Protein AF-R7LP78-F1 (afdb_monomer)

Secondary structure (DSSP, 8-state):
-HHHHHHHHHHHHHHHHHHHHHHHHHHHHHHTT--EEEEEEEEEEEEEEEE-SSPEEEEEEEEEEEEEEE--

Solvent-accessible surface area (backbone atoms only — not comparable to full-atom values): 4026 Å² total; per-residue (Å²): 111,69,68,62,55,51,51,53,50,49,55,50,53,53,46,52,52,50,53,51,52,54,51,46,53,56,50,51,32,54,75,72,69,48,56,43,44,34,44,31,46,26,36,82,63,69,78,44,78,46,79,54,97,69,36,31,40,34,39,22,75,40,77,84,45,73,46,78,40,66,58,130

Foldseek 3D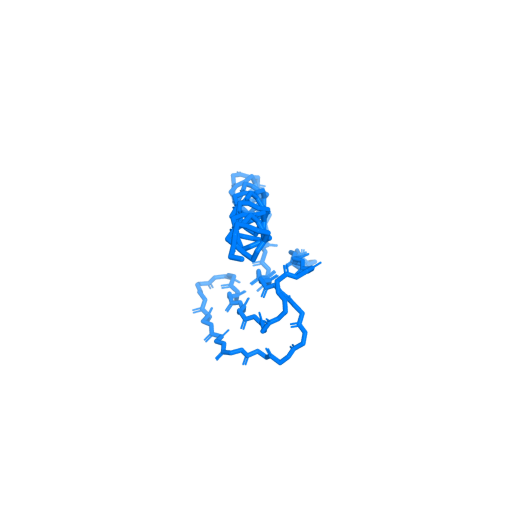i:
DVVVVVVVVVCVVVLVVVVVVLVVVVVVCVVVVWFWAEWEQADDAWPDWDDDPGYIYTYHDHRPDTDTDTDD

Sequence (72 aa):
MTIIISALKIIFLLGFLILIHEAGHLTVAKICKVKVNEFAIGFGPTIWKKQGKETKYALRLIPLRWILQYGR

Nearest PDB structures (foldseek):
  7w6x-assembly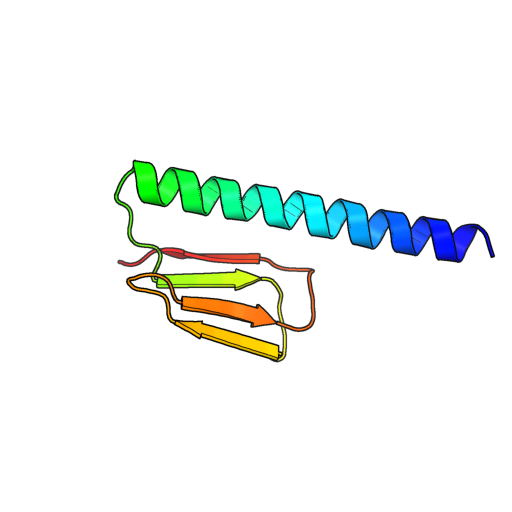1_A  TM=8.897E-01  e=1.912E-05  Escherichia coli K-12
  7w6y-assembly1_A  TM=8.344E-01  e=6.251E-05  Kangiella koreensis DSM 16069
  7w6z-assembly1_A  TM=8.240E-01  e=1.778E-04  Kangiella koreensis DSM 16069
  6m62-assembly1_n  TM=3.755E-01  e=7.578E+00  Saccharomyces cerevisiae S288C

Mean predicted aligned error: 7.65 Å

Structure (mmCIF, N/CA/C/O backbone):
data_AF-R7LP78-F1
#
_entry.id   AF-R7LP78-F1
#
loop_
_atom_site.group_PDB
_atom_site.id
_atom_site.type_symbol
_atom_site.label_atom_id
_atom_site.label_alt_id
_atom_site.label_comp_id
_atom_site.label_asym_id
_atom_site.label_entity_id
_atom_site.label_seq_id
_atom_site.pdbx_PDB_ins_code
_atom_site.Cartn_x
_atom_site.Cartn_y
_atom_site.Cartn_z
_atom_site.occupancy
_atom_site.B_iso_or_equiv
_atom_site.auth_seq_id
_atom_site.auth_comp_id
_atom_site.auth_asym_id
_atom_site.auth_atom_id
_atom_site.pdbx_PDB_model_num
ATOM 1 N N . MET A 1 1 ? 14.053 5.508 -26.234 1.00 65.06 1 MET A N 1
ATOM 2 C CA . MET A 1 1 ? 13.657 6.484 -25.187 1.00 65.06 1 MET A CA 1
ATOM 3 C C . MET A 1 1 ? 12.145 6.488 -24.963 1.00 65.06 1 MET A C 1
ATOM 5 O O . MET A 1 1 ? 11.724 6.021 -23.915 1.00 65.06 1 MET A O 1
ATOM 9 N N . THR A 1 2 ? 11.328 6.917 -25.934 1.00 86.75 2 THR A N 1
ATOM 10 C CA . THR A 1 2 ? 9.849 7.000 -25.834 1.00 86.75 2 THR A CA 1
ATOM 11 C C . THR A 1 2 ? 9.166 5.763 -25.236 1.00 86.75 2 THR A C 1
ATOM 13 O O . THR A 1 2 ? 8.414 5.901 -24.280 1.00 86.75 2 THR A O 1
ATOM 16 N N . ILE A 1 3 ? 9.471 4.557 -25.731 1.00 90.25 3 ILE A N 1
ATOM 17 C CA . ILE A 1 3 ? 8.867 3.289 -25.267 1.00 90.25 3 ILE A CA 1
ATOM 18 C C . ILE A 1 3 ? 9.043 3.070 -23.754 1.00 90.25 3 ILE A C 1
ATOM 20 O O . ILE A 1 3 ? 8.097 2.679 -23.077 1.00 90.25 3 ILE A O 1
ATOM 24 N N . ILE A 1 4 ? 10.225 3.380 -23.211 1.00 89.50 4 ILE A N 1
ATOM 25 C CA . ILE A 1 4 ? 10.544 3.225 -21.780 1.00 89.50 4 ILE A CA 1
ATOM 26 C C . ILE A 1 4 ? 9.687 4.188 -20.945 1.00 89.50 4 ILE A C 1
ATOM 28 O O . ILE A 1 4 ? 9.109 3.795 -19.935 1.00 89.50 4 ILE A O 1
ATOM 32 N N . ILE A 1 5 ? 9.547 5.434 -21.407 1.00 90.50 5 ILE A N 1
ATOM 33 C CA . ILE A 1 5 ? 8.717 6.462 -20.763 1.00 90.50 5 ILE A CA 1
ATOM 34 C C . ILE A 1 5 ? 7.234 6.054 -20.805 1.00 90.50 5 ILE A C 1
ATOM 36 O O . ILE A 1 5 ? 6.535 6.172 -19.800 1.00 90.50 5 ILE A O 1
ATOM 40 N N . SER A 1 6 ? 6.753 5.528 -21.936 1.00 89.75 6 SER A N 1
ATOM 41 C CA . SER A 1 6 ? 5.380 5.029 -22.075 1.00 89.75 6 SER A CA 1
ATOM 42 C C . SER A 1 6 ? 5.094 3.843 -21.152 1.00 89.75 6 SER A C 1
ATOM 44 O O . SER A 1 6 ? 4.074 3.851 -20.466 1.00 89.75 6 SER A O 1
ATOM 46 N N . ALA A 1 7 ? 6.000 2.863 -21.068 1.00 88.62 7 ALA A N 1
ATOM 47 C CA . ALA A 1 7 ? 5.869 1.730 -20.153 1.00 88.62 7 ALA A CA 1
ATOM 48 C C . ALA A 1 7 ? 5.814 2.190 -18.685 1.00 88.62 7 ALA A C 1
ATOM 50 O O . ALA A 1 7 ? 4.931 1.769 -17.939 1.00 88.62 7 ALA A O 1
ATOM 51 N N . LEU A 1 8 ? 6.690 3.123 -18.290 1.00 88.44 8 LEU A N 1
ATOM 52 C CA . LEU A 1 8 ? 6.704 3.683 -16.937 1.00 88.44 8 LEU A CA 1
ATOM 53 C C . LEU A 1 8 ? 5.396 4.427 -16.608 1.00 88.44 8 LEU A C 1
ATOM 55 O O . LEU A 1 8 ? 4.843 4.249 -15.523 1.00 88.44 8 LEU A O 1
ATOM 59 N N . LYS A 1 9 ? 4.852 5.196 -17.565 1.00 90.12 9 LYS A N 1
ATOM 60 C CA . LYS A 1 9 ? 3.543 5.862 -17.433 1.00 90.12 9 LYS A CA 1
ATOM 61 C C . LYS A 1 9 ? 2.391 4.865 -17.278 1.00 90.12 9 LYS A C 1
ATOM 63 O O . LYS A 1 9 ? 1.513 5.111 -16.459 1.00 90.12 9 LYS A O 1
ATOM 68 N N . ILE A 1 10 ? 2.394 3.752 -18.019 1.00 89.00 10 ILE A N 1
ATOM 69 C CA . ILE A 1 10 ? 1.363 2.703 -17.910 1.00 89.00 10 ILE A CA 1
ATOM 70 C C . ILE A 1 10 ? 1.417 2.034 -16.531 1.00 89.00 10 ILE A C 1
ATOM 72 O O . ILE A 1 10 ? 0.385 1.930 -15.872 1.00 89.00 10 ILE A O 1
ATOM 76 N N . ILE A 1 11 ? 2.609 1.643 -16.066 1.00 85.88 11 ILE A N 1
ATOM 77 C CA . ILE A 1 11 ? 2.801 1.014 -14.748 1.00 85.88 11 ILE A CA 1
ATOM 78 C C . ILE A 1 11 ? 2.340 1.957 -13.626 1.00 85.88 11 ILE A C 1
ATOM 80 O O . ILE A 1 11 ? 1.615 1.532 -12.727 1.00 85.88 11 ILE A O 1
ATOM 84 N N . PHE A 1 12 ? 2.704 3.242 -13.699 1.00 86.56 12 PHE A N 1
ATOM 85 C CA . PHE A 1 12 ? 2.293 4.240 -12.712 1.00 86.56 12 PHE A CA 1
ATOM 86 C C . PHE A 1 12 ? 0.775 4.477 -12.719 1.00 86.56 12 PHE A C 1
ATOM 88 O O . PHE A 1 12 ? 0.147 4.448 -11.663 1.00 86.56 12 PHE A O 1
ATOM 95 N N . LEU A 1 13 ? 0.169 4.668 -13.898 1.00 89.62 13 LEU A N 1
ATOM 96 C CA . LEU A 1 13 ? -1.265 4.943 -14.029 1.00 89.62 13 LEU A CA 1
ATOM 97 C C . LEU A 1 13 ? -2.121 3.750 -13.578 1.00 89.62 13 LEU A C 1
ATOM 99 O O . LEU A 1 13 ? -3.090 3.936 -12.845 1.00 89.62 13 LEU A O 1
ATOM 103 N N . LEU A 1 14 ? -1.743 2.528 -13.969 1.00 85.44 14 LEU A N 1
ATOM 104 C CA . LEU A 1 14 ? -2.435 1.304 -13.565 1.00 85.44 14 LEU A CA 1
ATOM 105 C C . LEU A 1 14 ? -2.274 1.048 -12.060 1.00 85.44 14 LEU A C 1
ATOM 107 O O . LEU A 1 14 ? -3.258 0.767 -11.379 1.00 85.44 14 LEU A O 1
ATOM 111 N N . GLY A 1 15 ? -1.060 1.211 -11.522 1.00 82.50 15 GLY A N 1
ATOM 112 C CA . GLY A 1 15 ? -0.803 1.078 -10.089 1.00 82.50 15 GLY A CA 1
ATOM 113 C C . GLY A 1 15 ? -1.602 2.081 -9.252 1.00 82.50 15 GLY A C 1
ATOM 114 O O . GLY A 1 15 ? -2.184 1.702 -8.239 1.00 82.50 15 GLY A O 1
ATOM 115 N N . PHE A 1 16 ? -1.698 3.336 -9.702 1.00 84.38 16 PHE A N 1
ATOM 116 C CA . PHE A 1 16 ? -2.495 4.384 -9.057 1.00 84.38 16 PHE A CA 1
ATOM 117 C C . PHE A 1 16 ? -4.006 4.101 -9.123 1.00 84.38 16 PHE A C 1
ATOM 119 O O . PHE A 1 16 ? -4.703 4.251 -8.118 1.00 84.38 16 PHE A O 1
ATOM 126 N N . LEU A 1 17 ? -4.506 3.624 -10.269 1.00 87.25 17 LEU A N 1
ATOM 127 C CA . LEU A 1 17 ? -5.910 3.244 -10.452 1.00 87.25 17 LEU A CA 1
ATOM 128 C C . LEU A 1 17 ? -6.332 2.117 -9.495 1.00 87.25 17 LEU A C 1
ATOM 130 O O . LEU A 1 17 ? -7.384 2.215 -8.863 1.00 87.25 17 LEU A O 1
ATOM 134 N N . ILE A 1 18 ? -5.509 1.073 -9.345 1.00 81.50 18 ILE A N 1
ATOM 135 C CA . ILE A 1 18 ? -5.806 -0.042 -8.430 1.00 81.50 18 ILE A CA 1
ATOM 136 C C . ILE A 1 18 ? -5.725 0.420 -6.963 1.00 81.50 18 ILE A C 1
ATOM 138 O O . ILE A 1 18 ? -6.559 0.021 -6.151 1.00 81.50 18 ILE A O 1
ATOM 142 N N . LEU A 1 19 ? -4.791 1.322 -6.632 1.00 79.56 19 LEU A N 1
ATOM 143 C CA . LEU A 1 19 ? -4.69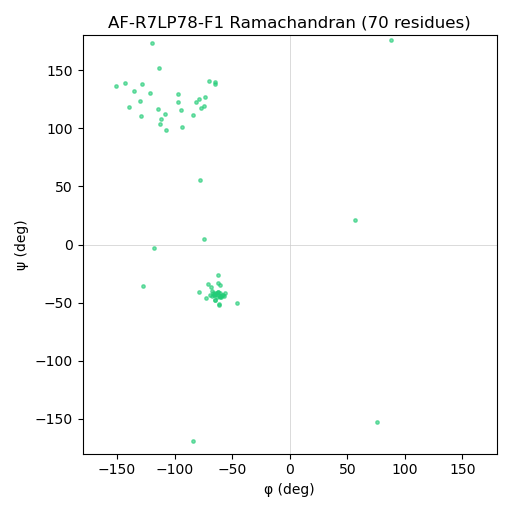1 1.934 -5.301 1.00 79.56 19 LEU A CA 1
ATOM 144 C C . LEU A 1 19 ? -5.990 2.665 -4.912 1.00 79.56 19 LEU A C 1
ATOM 146 O O . LEU A 1 19 ? -6.473 2.500 -3.793 1.00 79.56 19 LEU A O 1
ATOM 150 N N . ILE A 1 20 ? -6.585 3.422 -5.843 1.00 85.44 20 ILE A N 1
ATOM 151 C CA . ILE A 1 20 ? -7.889 4.076 -5.646 1.00 85.44 20 ILE A CA 1
ATOM 152 C C . ILE A 1 20 ? -9.020 3.041 -5.555 1.00 85.44 20 ILE A C 1
ATOM 154 O O . ILE A 1 20 ? -9.902 3.187 -4.711 1.00 85.44 20 ILE A O 1
ATOM 158 N N . HIS A 1 21 ? -8.993 1.983 -6.371 1.00 84.56 21 HIS A N 1
ATOM 159 C CA . HIS A 1 21 ? -10.016 0.935 -6.360 1.00 84.56 21 HIS A CA 1
ATOM 160 C C . HIS A 1 21 ? -10.096 0.210 -5.002 1.00 84.56 21 HIS A C 1
ATOM 162 O O . HIS A 1 21 ? -11.175 0.140 -4.411 1.00 84.56 21 HIS A O 1
ATOM 168 N N . GLU A 1 22 ? -8.971 -0.269 -4.455 1.00 78.88 22 GLU A N 1
ATOM 169 C CA . GLU A 1 22 ? -8.963 -0.942 -3.143 1.00 78.88 22 GLU A CA 1
ATOM 170 C C . GLU A 1 22 ? -9.215 0.042 -1.981 1.00 78.88 22 GLU A C 1
ATOM 172 O O . GLU A 1 22 ? -9.932 -0.285 -1.030 1.00 78.88 22 GLU A O 1
ATOM 177 N N . ALA A 1 23 ? -8.744 1.293 -2.080 1.00 78.31 23 ALA A N 1
ATOM 178 C CA . ALA A 1 23 ? -9.110 2.346 -1.126 1.00 78.31 23 ALA A CA 1
ATOM 179 C C . ALA A 1 23 ? -10.624 2.652 -1.134 1.00 78.31 23 ALA A C 1
ATOM 181 O O . ALA A 1 23 ? -11.201 2.937 -0.078 1.00 78.31 23 ALA A O 1
ATOM 182 N N . GLY A 1 24 ? -11.281 2.541 -2.293 1.00 84.31 24 GLY A N 1
ATOM 183 C CA . GLY A 1 24 ? -12.735 2.608 -2.439 1.00 84.31 24 GLY A CA 1
ATOM 184 C C . GLY A 1 24 ? -13.436 1.490 -1.667 1.00 84.31 24 GLY A C 1
ATOM 185 O O . GLY A 1 24 ? -14.272 1.774 -0.809 1.00 84.31 24 GLY A O 1
ATOM 186 N N . HIS A 1 25 ? -13.031 0.233 -1.877 1.00 84.12 25 HIS A N 1
ATOM 187 C CA . HIS A 1 25 ? -13.553 -0.918 -1.122 1.00 84.12 25 HIS A CA 1
ATOM 188 C C . HIS A 1 25 ? -13.330 -0.786 0.392 1.00 84.12 25 HIS A C 1
ATOM 190 O O . HIS A 1 25 ? -14.263 -0.999 1.163 1.00 84.12 25 HIS A O 1
ATOM 196 N N . LEU A 1 26 ? -12.146 -0.348 0.843 1.00 80.50 26 LEU A N 1
ATOM 197 C CA . LEU A 1 26 ? -11.880 -0.068 2.264 1.00 80.50 26 LEU A CA 1
ATOM 198 C C . LEU A 1 26 ? -12.804 1.029 2.826 1.00 80.50 26 LEU A C 1
ATOM 200 O O . LEU A 1 26 ? -13.180 0.984 4.000 1.00 80.50 26 LEU A O 1
ATOM 204 N N . THR A 1 27 ? -13.158 2.023 2.011 1.00 83.69 27 THR A N 1
ATOM 205 C CA . THR A 1 27 ? -14.059 3.116 2.400 1.00 83.69 27 THR A CA 1
ATOM 206 C C . THR A 1 27 ? -15.501 2.621 2.512 1.00 83.69 27 THR A C 1
ATOM 208 O O . THR A 1 27 ? -16.140 2.861 3.536 1.00 83.69 27 THR A O 1
ATOM 211 N N . VAL A 1 28 ? -15.984 1.846 1.534 1.00 85.19 28 VAL A N 1
ATOM 212 C CA . VAL A 1 28 ? -17.300 1.185 1.588 1.00 85.19 28 VAL A CA 1
ATOM 213 C C . VAL A 1 28 ? -17.385 0.237 2.788 1.00 85.19 28 VAL A C 1
ATOM 215 O O . VAL A 1 28 ? -18.347 0.3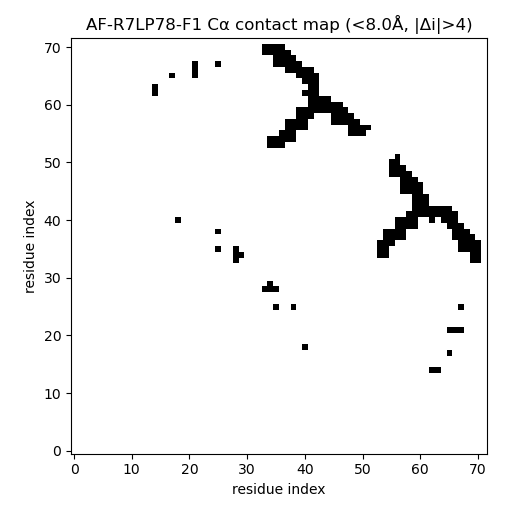10 3.546 1.00 85.19 28 VAL A O 1
ATOM 218 N N . ALA A 1 29 ? -16.355 -0.577 3.040 1.00 83.44 29 ALA A N 1
ATOM 219 C CA . ALA A 1 29 ? -16.315 -1.489 4.183 1.00 83.44 29 ALA A CA 1
ATOM 220 C C . ALA A 1 29 ? -16.480 -0.747 5.522 1.00 83.44 29 ALA A C 1
ATOM 222 O O . ALA A 1 29 ? -17.292 -1.152 6.355 1.00 83.44 29 ALA A O 1
ATOM 223 N N . LYS A 1 30 ? -15.787 0.390 5.698 1.00 81.62 30 LYS A N 1
ATOM 224 C CA . LYS A 1 30 ? -15.928 1.257 6.881 1.00 81.62 30 LYS A CA 1
ATOM 225 C C . LYS A 1 30 ? -17.333 1.854 7.012 1.00 81.62 30 LYS A C 1
ATOM 227 O O . LYS A 1 30 ? -17.868 1.867 8.117 1.00 81.62 30 LYS A O 1
ATOM 232 N N . ILE A 1 31 ? -17.944 2.304 5.912 1.00 84.69 31 ILE A N 1
ATOM 233 C CA . ILE A 1 31 ? -19.326 2.822 5.898 1.00 84.69 31 ILE A CA 1
ATOM 234 C C . ILE A 1 31 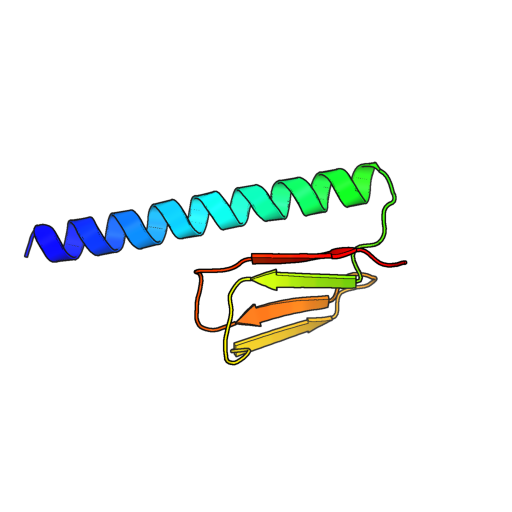? -20.318 1.718 6.305 1.00 84.69 31 ILE A C 1
ATOM 236 O O . ILE A 1 31 ? -21.174 1.938 7.160 1.00 84.69 31 ILE A O 1
ATOM 240 N N . CYS A 1 32 ? -20.143 0.504 5.781 1.00 85.62 32 CYS A N 1
ATOM 241 C CA . CYS A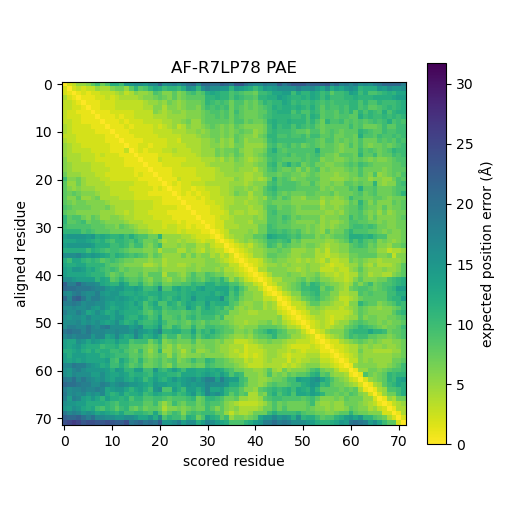 1 32 ? -20.931 -0.679 6.130 1.00 85.62 32 CYS A CA 1
ATOM 242 C C . CYS A 1 32 ? -20.584 -1.289 7.507 1.00 85.62 32 CYS A C 1
ATOM 244 O O . CYS A 1 32 ? -21.125 -2.337 7.851 1.00 85.62 32 CYS A O 1
ATOM 246 N N . LYS A 1 33 ? -19.691 -0.665 8.296 1.00 79.94 33 LYS A N 1
ATOM 247 C CA . LYS A 1 33 ? -19.179 -1.156 9.596 1.00 79.94 33 LYS A CA 1
ATOM 248 C C . LYS A 1 33 ? -18.522 -2.550 9.543 1.00 79.94 33 LYS A C 1
ATOM 250 O O . LYS A 1 33 ? -18.370 -3.205 10.574 1.00 79.94 33 LYS A O 1
ATOM 255 N N . VAL A 1 34 ? -18.088 -2.992 8.363 1.00 78.94 34 VAL A N 1
ATOM 256 C CA . VAL A 1 34 ? -17.369 -4.256 8.164 1.00 78.94 34 VAL A CA 1
ATOM 257 C C . VAL A 1 34 ? -15.909 -4.066 8.570 1.00 78.94 34 VAL A C 1
ATOM 259 O O . VAL A 1 34 ? -15.213 -3.185 8.058 1.00 78.94 34 VAL A O 1
ATOM 262 N N . LYS A 1 35 ? -15.417 -4.910 9.481 1.00 74.88 35 LYS A N 1
ATOM 263 C CA . LYS A 1 35 ? -14.024 -4.847 9.935 1.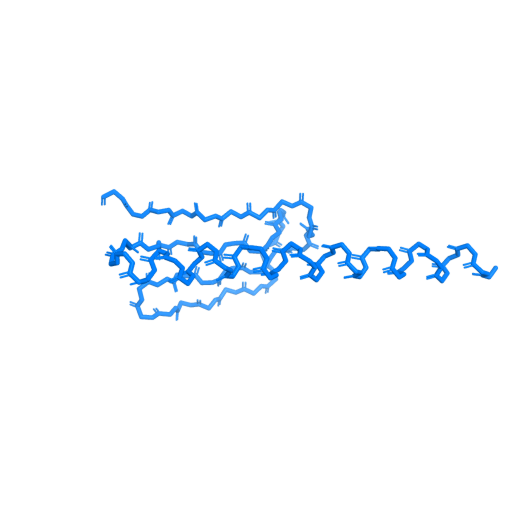00 74.88 35 LYS A CA 1
ATOM 264 C C . LYS A 1 35 ? -13.079 -5.385 8.863 1.00 74.88 35 LYS A C 1
ATOM 266 O O . LYS A 1 35 ? -13.233 -6.509 8.395 1.00 74.88 35 LYS A O 1
ATOM 271 N N . VAL A 1 36 ? -12.070 -4.595 8.508 1.00 76.69 36 VAL A N 1
ATOM 272 C CA . VAL A 1 36 ? -10.971 -5.003 7.619 1.00 76.69 36 VAL A CA 1
ATOM 273 C C . VAL A 1 36 ? -9.713 -5.151 8.467 1.00 76.69 36 VAL A C 1
ATOM 275 O O . VAL A 1 36 ? -9.204 -4.151 8.975 1.00 76.69 36 VAL A O 1
ATOM 278 N N . ASN A 1 37 ? -9.227 -6.384 8.624 1.00 75.69 37 ASN A N 1
ATOM 279 C CA . ASN A 1 37 ? -8.076 -6.725 9.466 1.00 75.69 37 ASN A CA 1
ATOM 280 C C . ASN A 1 37 ? -6.738 -6.407 8.785 1.00 75.69 37 ASN A C 1
ATOM 282 O O . ASN A 1 37 ? -5.827 -5.901 9.441 1.00 75.69 37 ASN A O 1
ATOM 286 N N . GLU A 1 38 ? -6.604 -6.681 7.483 1.00 77.69 38 GLU A N 1
ATOM 287 C CA . GLU A 1 38 ? -5.403 -6.349 6.703 1.00 77.69 38 GLU A CA 1
ATOM 288 C C . GLU A 1 38 ? -5.775 -5.722 5.353 1.00 77.69 38 GLU A C 1
ATOM 290 O O . GLU A 1 38 ? -6.616 -6.239 4.621 1.00 77.69 38 GLU A O 1
ATOM 295 N N . PHE A 1 39 ? -5.115 -4.608 5.044 1.00 80.31 39 PHE A N 1
ATOM 296 C CA . PHE A 1 39 ? -5.104 -3.911 3.763 1.00 80.31 39 PHE A CA 1
ATOM 297 C C . PHE A 1 39 ? -3.692 -4.056 3.190 1.00 80.31 39 PHE A C 1
ATOM 299 O O . PHE A 1 39 ? -2.754 -3.421 3.684 1.00 80.31 39 PHE A O 1
ATOM 306 N N . ALA A 1 40 ? -3.512 -4.938 2.207 1.00 75.94 40 ALA A N 1
ATOM 307 C CA . ALA A 1 40 ? -2.207 -5.250 1.637 1.00 75.94 40 ALA A CA 1
ATOM 308 C C . ALA A 1 40 ? -2.091 -4.753 0.190 1.00 75.94 40 ALA A C 1
ATOM 310 O O . ALA A 1 40 ? -2.640 -5.345 -0.741 1.00 75.94 40 ALA A O 1
ATOM 311 N N . ILE A 1 41 ? -1.297 -3.695 0.016 1.00 75.31 41 ILE A N 1
ATOM 312 C CA . ILE A 1 41 ? -0.808 -3.227 -1.280 1.00 75.31 41 ILE A CA 1
ATOM 313 C C . ILE A 1 41 ? 0.334 -4.153 -1.706 1.00 75.31 41 ILE A C 1
ATOM 315 O O . ILE A 1 41 ? 1.379 -4.187 -1.055 1.00 75.31 41 ILE A O 1
ATOM 319 N N . GLY A 1 42 ? 0.168 -4.861 -2.818 1.00 72.00 42 GLY A N 1
ATOM 320 C CA . GLY A 1 42 ? 1.223 -5.651 -3.446 1.00 72.00 42 GLY A CA 1
ATOM 321 C C . GLY A 1 42 ? 1.371 -7.097 -2.948 1.00 72.00 42 GLY A C 1
ATOM 322 O O . GLY A 1 42 ? 0.740 -7.558 -1.996 1.00 72.00 42 GLY A O 1
ATOM 323 N N . PHE A 1 43 ? 2.291 -7.814 -3.594 1.00 64.19 43 PHE A N 1
ATOM 324 C CA . PHE A 1 43 ? 2.731 -9.172 -3.276 1.00 64.19 43 PHE A CA 1
ATOM 325 C C . PHE A 1 43 ? 4.237 -9.216 -2.956 1.00 64.19 43 PHE A C 1
ATOM 327 O O . PHE A 1 43 ? 4.953 -8.224 -3.108 1.00 64.19 43 PHE A O 1
ATOM 334 N N . GLY A 1 44 ? 4.731 -10.378 -2.522 1.00 64.56 44 GLY A N 1
ATOM 335 C CA . GLY A 1 44 ? 6.149 -10.580 -2.208 1.00 64.56 44 GLY A CA 1
ATOM 336 C C . GLY A 1 44 ? 6.582 -9.956 -0.868 1.00 64.56 44 GLY A C 1
ATOM 337 O O . GLY A 1 44 ? 5.756 -9.850 0.049 1.00 64.56 44 GLY A O 1
ATOM 338 N N . PRO A 1 45 ? 7.869 -9.584 -0.714 1.00 69.81 45 PRO A N 1
ATOM 339 C CA . PRO A 1 45 ? 8.412 -9.102 0.554 1.00 69.81 45 PRO A CA 1
ATOM 340 C C . PRO A 1 45 ? 7.758 -7.782 0.972 1.00 69.81 45 PRO A C 1
ATOM 342 O O . PRO A 1 45 ? 7.517 -6.893 0.154 1.00 69.81 45 PRO A O 1
ATOM 345 N N . THR A 1 46 ? 7.450 -7.655 2.263 1.00 72.12 46 THR A N 1
ATOM 346 C CA . THR A 1 46 ? 6.801 -6.460 2.813 1.00 72.12 46 THR A CA 1
ATOM 347 C C . THR A 1 46 ? 7.841 -5.385 3.114 1.00 72.12 46 THR A C 1
ATOM 349 O O . THR A 1 46 ? 8.625 -5.552 4.042 1.00 72.12 46 THR A O 1
ATOM 352 N N . ILE A 1 47 ? 7.820 -4.283 2.362 1.00 75.88 47 ILE A N 1
ATOM 353 C CA . ILE A 1 47 ? 8.684 -3.115 2.588 1.00 75.88 47 ILE A CA 1
ATOM 354 C C . ILE A 1 47 ? 8.271 -2.404 3.880 1.00 75.88 47 ILE A C 1
ATOM 356 O O . ILE A 1 47 ? 9.116 -2.008 4.676 1.00 75.88 47 ILE A O 1
ATOM 360 N N . TRP A 1 48 ? 6.962 -2.238 4.096 1.00 73.69 48 TRP A N 1
ATOM 361 C CA . TRP A 1 48 ? 6.446 -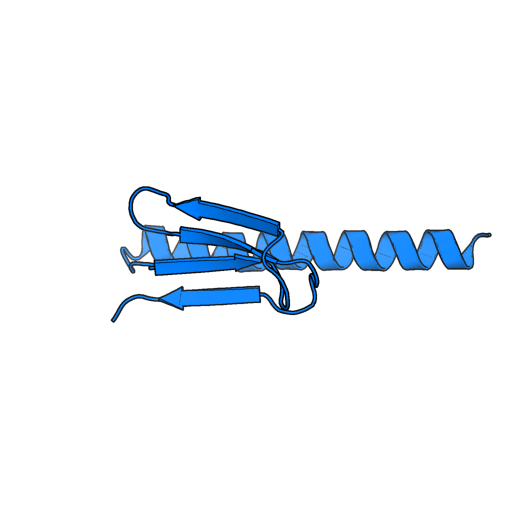1.445 5.209 1.00 73.69 48 TRP A CA 1
ATOM 362 C C . TRP A 1 48 ? 5.175 -2.052 5.802 1.00 73.69 48 TRP A C 1
ATOM 364 O O . TRP A 1 48 ? 4.298 -2.532 5.082 1.00 73.69 48 TRP A O 1
ATOM 374 N N . LYS A 1 49 ? 5.076 -2.032 7.132 1.00 79.94 49 LYS A N 1
ATOM 375 C CA . LYS A 1 49 ? 3.924 -2.510 7.905 1.00 79.94 49 LYS A CA 1
ATOM 376 C C . LYS A 1 49 ? 3.543 -1.419 8.898 1.00 79.94 49 LYS A C 1
ATOM 378 O O . LYS A 1 49 ? 4.375 -1.020 9.708 1.00 79.94 49 LYS A O 1
ATOM 383 N N . LYS A 1 50 ? 2.295 -0.957 8.859 1.00 79.19 50 LYS A N 1
ATOM 384 C CA . LYS A 1 50 ? 1.750 0.025 9.801 1.00 79.19 50 LYS A CA 1
ATOM 385 C C . LYS A 1 50 ? 0.433 -0.489 10.368 1.00 79.19 50 LYS A C 1
ATOM 387 O O . LYS A 1 50 ? -0.573 -0.557 9.664 1.00 79.19 50 LYS A O 1
ATOM 392 N N . GLN A 1 51 ? 0.423 -0.842 11.649 1.00 78.12 51 GLN A N 1
ATOM 393 C CA . GLN A 1 51 ? -0.815 -1.198 12.334 1.00 78.12 51 GLN A CA 1
ATOM 394 C C . GLN A 1 51 ? -1.626 0.077 12.613 1.00 78.12 51 GLN A C 1
ATOM 396 O O . GLN A 1 51 ? -1.144 0.996 13.272 1.00 78.12 51 GLN A O 1
ATOM 401 N N . GLY A 1 52 ? -2.836 0.159 12.055 1.00 75.94 52 GLY A N 1
ATOM 402 C CA . GLY A 1 52 ? -3.836 1.157 12.430 1.00 75.94 52 GLY A CA 1
ATOM 403 C C . GLY A 1 52 ? -4.636 0.716 13.659 1.00 75.94 52 GLY A C 1
ATOM 404 O O . GLY A 1 52 ? -4.294 -0.269 14.310 1.00 75.94 52 GLY A O 1
ATOM 405 N N . LYS A 1 53 ? -5.730 1.430 13.963 1.00 67.69 53 LYS A N 1
ATOM 406 C CA . LYS A 1 53 ? -6.611 1.096 15.101 1.00 67.69 53 LYS A CA 1
ATOM 407 C C . LYS A 1 53 ? -7.314 -0.260 14.944 1.00 67.69 53 LYS A C 1
ATOM 409 O O . LYS A 1 53 ? -7.390 -1.006 15.908 1.00 67.69 53 LYS A O 1
ATOM 414 N N . GLU A 1 54 ? -7.794 -0.572 13.739 1.00 71.38 54 GLU A N 1
ATOM 415 C CA . GLU A 1 54 ? -8.453 -1.856 13.421 1.00 71.38 54 GLU A CA 1
ATOM 416 C C . GLU A 1 54 ? -7.834 -2.542 12.192 1.00 71.38 54 GLU A C 1
ATOM 418 O O . GLU A 1 54 ? -7.671 -3.756 12.180 1.00 71.38 54 GLU A O 1
ATOM 423 N N . THR A 1 55 ? -7.412 -1.771 11.184 1.00 78.75 55 THR A N 1
ATOM 424 C CA . THR A 1 55 ? -6.785 -2.296 9.959 1.00 78.75 55 THR A CA 1
ATOM 425 C C . THR A 1 55 ? -5.261 -2.231 10.020 1.00 78.75 55 THR A C 1
ATOM 427 O O . THR A 1 55 ? -4.685 -1.168 10.269 1.00 78.75 55 THR A O 1
ATOM 430 N N . LYS A 1 56 ? -4.588 -3.349 9.730 1.00 80.62 56 LYS A N 1
ATOM 431 C CA . LYS A 1 56 ? -3.149 -3.405 9.440 1.00 80.62 56 LYS A CA 1
ATOM 432 C C . LYS A 1 56 ? -2.912 -3.015 7.983 1.00 80.62 56 LYS A C 1
ATOM 434 O O . LYS A 1 56 ? -3.440 -3.661 7.088 1.00 80.62 56 LYS A O 1
ATOM 439 N N . TYR A 1 57 ? -2.106 -1.990 7.739 1.00 78.75 57 TYR A N 1
ATOM 440 C CA . TYR A 1 57 ? -1.707 -1.582 6.393 1.00 78.75 57 TYR A CA 1
ATOM 441 C C . TYR A 1 57 ? -0.339 -2.195 6.079 1.00 78.75 57 TYR A C 1
ATOM 443 O O . TYR A 1 57 ? 0.626 -1.978 6.817 1.00 78.75 57 TYR A O 1
ATOM 451 N N . ALA A 1 58 ? -0.250 -2.972 5.002 1.00 79.00 58 ALA A N 1
ATOM 452 C CA . ALA A 1 58 ? 0.976 -3.610 4.539 1.00 79.00 58 ALA A CA 1
ATOM 453 C C . ALA A 1 58 ? 1.292 -3.163 3.105 1.00 79.00 58 ALA A C 1
ATOM 455 O O . ALA A 1 58 ? 0.437 -3.231 2.227 1.00 79.00 58 ALA A O 1
ATOM 456 N N . LEU A 1 59 ? 2.528 -2.734 2.866 1.00 76.12 59 LEU A N 1
ATOM 457 C CA . LEU A 1 59 ? 3.044 -2.368 1.550 1.00 76.12 59 LEU A CA 1
ATOM 458 C C . LEU A 1 59 ? 4.142 -3.361 1.164 1.00 76.12 59 LEU A C 1
ATOM 460 O O . LEU A 1 59 ? 5.162 -3.474 1.850 1.00 76.12 59 LEU A O 1
ATOM 464 N N . ARG A 1 60 ? 3.912 -4.112 0.088 1.00 81.06 60 ARG A N 1
ATOM 465 C CA . ARG A 1 60 ? 4.774 -5.182 -0.423 1.00 81.06 60 ARG A CA 1
ATOM 466 C C . ARG A 1 60 ? 5.355 -4.795 -1.787 1.00 81.06 60 ARG A C 1
ATOM 468 O O . ARG A 1 60 ? 4.757 -4.015 -2.520 1.00 81.06 60 ARG A O 1
ATOM 475 N N . LEU A 1 61 ? 6.535 -5.326 -2.103 1.00 65.31 61 LEU A N 1
ATOM 476 C CA . LEU A 1 61 ? 7.390 -4.851 -3.199 1.00 65.31 61 LEU A CA 1
ATOM 477 C C . LEU A 1 61 ? 6.780 -4.969 -4.607 1.00 65.31 61 LEU A C 1
ATOM 479 O O . LEU A 1 61 ? 7.168 -4.208 -5.488 1.00 65.31 61 LEU A O 1
ATOM 483 N N . ILE A 1 62 ? 5.853 -5.904 -4.841 1.00 67.81 62 ILE A N 1
ATOM 484 C CA . ILE A 1 62 ? 5.321 -6.195 -6.181 1.00 67.81 62 ILE A CA 1
ATOM 485 C C . ILE A 1 62 ? 3.876 -5.670 -6.303 1.00 67.81 62 ILE A C 1
ATOM 487 O O . ILE A 1 62 ? 2.958 -6.377 -5.883 1.00 67.81 62 ILE A O 1
ATOM 491 N N . PRO A 1 63 ? 3.617 -4.485 -6.892 1.00 62.97 63 PRO A N 1
ATOM 492 C CA . PRO A 1 63 ? 2.275 -3.902 -7.020 1.00 62.97 63 PRO A CA 1
ATOM 493 C C . PRO A 1 63 ? 1.464 -4.545 -8.167 1.00 62.97 63 PRO A C 1
ATOM 495 O O . PRO A 1 63 ? 1.011 -3.869 -9.082 1.00 62.97 63 PRO A O 1
ATOM 498 N N . LEU A 1 64 ? 1.309 -5.874 -8.141 1.00 60.78 64 LEU A N 1
ATOM 499 C CA . LEU A 1 64 ? 0.541 -6.658 -9.128 1.00 60.78 64 LEU A CA 1
ATOM 500 C C . LEU A 1 64 ? -0.652 -7.408 -8.515 1.00 60.78 64 LEU A C 1
ATOM 502 O O . LEU A 1 64 ? -1.398 -8.081 -9.219 1.00 60.78 64 LEU A O 1
ATOM 506 N N . ARG A 1 65 ? -0.822 -7.333 -7.193 1.00 59.94 65 ARG A N 1
ATOM 507 C CA . ARG A 1 65 ? -1.900 -7.990 -6.451 1.00 59.94 65 ARG A CA 1
ATOM 508 C C . ARG A 1 65 ? -2.209 -7.149 -5.224 1.00 59.94 65 ARG A C 1
ATOM 510 O O . ARG A 1 65 ? -1.290 -6.689 -4.561 1.00 59.94 65 ARG A O 1
ATOM 517 N N . TRP A 1 66 ? -3.483 -6.955 -4.944 1.00 68.75 66 TRP A N 1
ATOM 518 C CA . TRP A 1 66 ? -3.999 -6.126 -3.858 1.00 68.75 66 TRP A CA 1
ATOM 519 C C . TRP A 1 66 ? -4.997 -6.982 -3.070 1.00 68.75 66 TRP A C 1
ATOM 521 O O . TRP A 1 66 ? -5.682 -7.816 -3.668 1.00 68.75 66 TRP A O 1
ATOM 531 N N . ILE A 1 67 ? -4.968 -6.908 -1.735 1.00 69.81 67 ILE A N 1
ATOM 532 C CA . ILE A 1 67 ? -5.710 -7.839 -0.872 1.00 69.81 67 ILE A CA 1
ATOM 533 C C . ILE A 1 67 ? -6.339 -7.106 0.316 1.00 69.81 67 ILE A C 1
ATOM 535 O O . ILE A 1 67 ? -5.636 -6.622 1.206 1.00 69.81 67 ILE A O 1
ATOM 539 N N . LEU A 1 68 ? -7.670 -7.161 0.382 1.00 69.62 68 LEU A N 1
ATOM 540 C CA . LEU A 1 68 ? -8.457 -6.894 1.584 1.00 69.62 68 LEU A CA 1
ATOM 541 C C . LEU A 1 68 ? -8.755 -8.200 2.323 1.00 69.62 68 LEU A C 1
ATOM 543 O O . LEU A 1 68 ? -9.486 -9.054 1.824 1.00 69.62 68 LEU A O 1
ATOM 547 N N . GLN A 1 69 ? -8.229 -8.339 3.539 1.00 69.94 69 GLN A N 1
ATOM 548 C CA . GLN A 1 69 ? -8.688 -9.357 4.482 1.00 69.94 69 GLN A CA 1
ATOM 549 C C . GLN A 1 69 ? -9.760 -8.756 5.388 1.00 69.94 69 GLN A C 1
ATOM 551 O O . GLN A 1 69 ? -9.462 -8.052 6.358 1.00 69.94 69 GLN A O 1
ATOM 556 N N . TYR A 1 70 ? -11.014 -9.058 5.070 1.00 66.50 70 TYR A N 1
ATOM 557 C CA . TYR A 1 70 ? -12.145 -8.840 5.965 1.00 66.50 70 TYR A CA 1
ATOM 55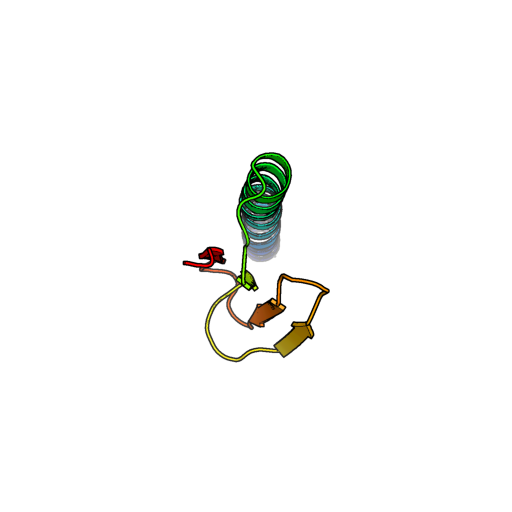8 C C . TYR A 1 70 ? -12.017 -9.736 7.205 1.00 66.50 70 TYR A C 1
ATOM 560 O O . TYR A 1 70 ? -11.605 -10.893 7.107 1.00 66.50 70 TYR A O 1
ATOM 568 N N . GLY A 1 71 ? -12.346 -9.194 8.376 1.00 61.78 71 GLY A N 1
ATOM 569 C CA . GLY A 1 71 ? -12.486 -9.977 9.600 1.00 61.78 71 GLY A CA 1
ATOM 570 C C . GLY A 1 71 ? -13.723 -10.874 9.528 1.00 61.78 71 GLY A C 1
ATOM 571 O O . GLY A 1 71 ? -14.762 -10.455 9.014 1.00 61.78 71 GLY A O 1
ATOM 572 N N . ARG A 1 72 ? -13.586 -12.099 10.037 1.00 51.88 72 ARG A N 1
ATOM 573 C CA . ARG A 1 72 ? -14.705 -12.983 10.393 1.00 51.88 72 ARG A CA 1
ATOM 574 C C . ARG A 1 72 ? -15.230 -12.646 11.785 1.00 51.88 72 ARG A C 1
ATOM 576 O O . ARG A 1 72 ? -14.424 -12.121 12.585 1.00 51.88 72 ARG A O 1
#

Radius of gyration: 14.25 Å; Cα contacts (8 Å, |Δi|>4): 106; chains: 1; bounding box: 35×20×41 Å

pLDDT: mean 77.78, std 8.69, range [51.88, 90.5]